Protein AF-A0A6N4T1P3-F1 (afdb_monomer_lite)

Radius of gyration: 19.17 Å; chains: 1; bounding box: 49×30×56 Å

Sequence (117 aa):
MEFVNNMQAALSKDAAIATPGYSRWLIAAAAVLIHFPLGQAYGFSVFNGPLVKVLGSSLTSVGWIFSVAIIFLGLSAAIFGKWIERVGPRKAMLASALCFLRAFWFQHWAWYCALCQ

pLDDT: mean 80.47, std 6.34, range [51.59, 92.44]

Foldseek 3Di:
DVVVVVVCVCLAQVVVDDDVPDDPVVVVVVVVVLCVVVVVLVVLVVCLVVCCVVVVDDSVVSVVVSVVVVVVVVVCCVVCVVVCVVRDVSVVSVVVVVVVVVVVVVVVVVVVVVVVD

Secondary structure (DSSP, 8-state):
-HHHHHHHHHTSSGGGSPPTT--HHHHHHHHHHHHTTHHHHHHHHHTHHHHHHHH---HHHHHHHHHHHHHHHHHHHHHHHHHHHHH-HHHHHHHHHHHHHHHHHHHHHHHHHHHT-

Structure (mmCIF, N/CA/C/O backbone):
data_AF-A0A6N4T1P3-F1
#
_entry.id   AF-A0A6N4T1P3-F1
#
loop_
_atom_site.group_PDB
_atom_site.id
_atom_site.type_symbol
_atom_site.label_atom_id
_atom_site.label_alt_id
_atom_site.label_comp_id
_atom_site.label_asym_id
_atom_site.label_entity_id
_atom_site.label_seq_id
_atom_site.pdbx_PDB_ins_code
_atom_site.Cartn_x
_atom_site.Cartn_y
_atom_site.Cartn_z
_atom_site.occupancy
_atom_site.B_iso_or_equiv
_atom_site.auth_seq_id
_atom_site.auth_comp_id
_atom_site.auth_asym_id
_atom_site.auth_atom_id
_atom_site.pdbx_PDB_model_num
ATOM 1 N N . MET A 1 1 ? -27.775 -13.225 3.855 1.00 60.44 1 MET A N 1
ATOM 2 C CA . MET A 1 1 ? -27.597 -11.839 4.354 1.00 60.44 1 MET A CA 1
ATOM 3 C C . MET A 1 1 ? -26.872 -11.793 5.698 1.00 60.44 1 MET A C 1
ATOM 5 O O . MET A 1 1 ? -26.071 -10.890 5.889 1.00 60.44 1 MET A O 1
ATOM 9 N N . GLU A 1 2 ? -27.035 -12.792 6.573 1.00 74.44 2 GLU A N 1
ATOM 10 C CA . GLU A 1 2 ? -26.301 -12.868 7.851 1.00 74.44 2 GLU A CA 1
ATOM 11 C C . GLU A 1 2 ? -24.773 -12.850 7.716 1.00 74.44 2 GLU A C 1
ATOM 13 O O . GLU A 1 2 ? -24.114 -12.144 8.466 1.00 74.44 2 GLU A O 1
ATOM 18 N N . PHE A 1 3 ? -24.196 -13.542 6.724 1.00 77.00 3 PHE A N 1
ATOM 19 C CA . PHE A 1 3 ? -22.745 -13.511 6.489 1.00 77.00 3 PHE A CA 1
ATOM 20 C C . PHE A 1 3 ? -22.214 -12.089 6.244 1.00 77.00 3 PHE A C 1
ATOM 22 O O . PHE A 1 3 ? -21.226 -11.679 6.846 1.00 77.00 3 PHE A O 1
ATOM 29 N N . VAL A 1 4 ? -22.901 -11.309 5.402 1.00 76.25 4 VAL A N 1
ATOM 30 C CA . VAL A 1 4 ? -22.521 -9.918 5.104 1.00 76.25 4 VAL A CA 1
ATOM 31 C C . VAL A 1 4 ? -22.667 -9.045 6.347 1.00 76.25 4 VAL A C 1
ATOM 33 O O . VAL A 1 4 ? -21.768 -8.259 6.634 1.00 76.25 4 VAL A O 1
A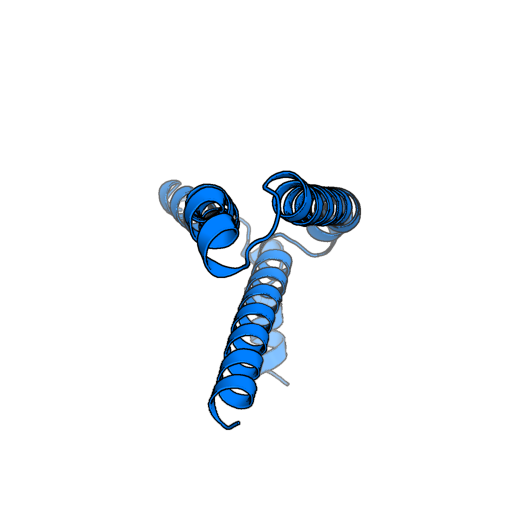TOM 36 N N . ASN A 1 5 ? -23.736 -9.230 7.122 1.00 77.25 5 ASN A N 1
ATOM 37 C CA . ASN A 1 5 ? -23.951 -8.496 8.369 1.00 77.25 5 ASN A CA 1
ATOM 38 C C . ASN A 1 5 ? -22.871 -8.826 9.416 1.00 77.25 5 ASN A C 1
ATOM 40 O O . ASN A 1 5 ? -22.325 -7.915 10.034 1.00 77.25 5 ASN A O 1
ATOM 44 N N . ASN A 1 6 ? -22.479 -10.098 9.549 1.00 78.81 6 ASN A N 1
ATOM 45 C CA . ASN A 1 6 ? -21.393 -10.526 10.436 1.00 78.81 6 ASN A CA 1
ATOM 46 C C . ASN A 1 6 ? -20.036 -9.974 9.987 1.00 78.81 6 ASN A C 1
ATOM 48 O O . ASN A 1 6 ? -19.253 -9.510 10.816 1.00 78.81 6 ASN A O 1
ATOM 52 N N . MET A 1 7 ? -19.762 -9.952 8.679 1.00 74.19 7 MET A N 1
ATOM 53 C CA . MET A 1 7 ? -18.553 -9.312 8.158 1.00 74.19 7 MET A CA 1
ATOM 54 C C . MET A 1 7 ? -18.556 -7.802 8.412 1.00 74.19 7 MET A C 1
ATOM 56 O O . MET A 1 7 ? -17.541 -7.244 8.822 1.00 74.19 7 MET A O 1
ATOM 60 N N . GLN A 1 8 ? -19.685 -7.127 8.195 1.00 77.44 8 GLN A N 1
ATOM 61 C CA . GLN A 1 8 ? -19.824 -5.694 8.451 1.00 77.44 8 GLN A CA 1
ATOM 62 C C . GLN A 1 8 ? -19.663 -5.358 9.935 1.00 77.44 8 GLN A C 1
ATOM 64 O O . GLN A 1 8 ? -19.054 -4.333 10.247 1.00 77.44 8 GLN A O 1
ATOM 69 N N . ALA A 1 9 ? -20.151 -6.227 10.823 1.00 73.19 9 ALA A N 1
ATOM 70 C CA . ALA A 1 9 ? -19.958 -6.126 12.262 1.00 73.19 9 ALA A CA 1
ATOM 71 C C . ALA A 1 9 ? -18.484 -6.328 12.654 1.00 73.19 9 ALA A C 1
ATOM 73 O O . ALA A 1 9 ? -17.951 -5.535 13.423 1.00 73.19 9 ALA A O 1
ATOM 74 N N . ALA A 1 10 ? -17.787 -7.310 12.072 1.00 73.75 10 ALA A N 1
ATOM 75 C CA . ALA A 1 10 ? -16.365 -7.558 12.334 1.00 73.75 10 ALA A CA 1
ATOM 76 C C . ALA A 1 10 ? -15.437 -6.434 11.820 1.00 73.75 10 ALA A C 1
ATOM 78 O O . ALA A 1 10 ? -14.394 -6.144 12.420 1.00 73.75 10 ALA A O 1
ATOM 79 N N . LEU A 1 11 ? -15.821 -5.787 10.713 1.00 74.81 11 LEU A N 1
ATOM 80 C CA . LEU A 1 11 ? -15.112 -4.653 10.110 1.00 74.81 11 LEU A CA 1
ATOM 81 C C . LEU A 1 11 ? -15.592 -3.283 10.618 1.00 74.81 11 LEU A C 1
ATOM 83 O O . LEU A 1 11 ? -15.127 -2.254 10.118 1.00 74.81 11 LEU A O 1
ATOM 87 N N . SER A 1 12 ? -16.537 -3.232 11.558 1.00 72.81 12 SER A N 1
ATOM 88 C CA . SER A 1 12 ? -17.044 -1.974 12.104 1.00 72.81 12 SER A CA 1
ATOM 89 C C . SER A 1 12 ? -15.959 -1.235 12.896 1.00 72.81 12 SER A C 1
ATOM 91 O O . SER A 1 12 ? -14.961 -1.813 13.337 1.00 72.81 12 SER A O 1
ATOM 93 N N . LYS A 1 13 ? -16.142 0.077 13.063 1.00 69.88 13 LYS A N 1
ATOM 94 C CA . LYS A 1 13 ? -15.252 0.896 13.895 1.00 69.88 13 LYS A CA 1
ATOM 95 C C . LYS A 1 13 ? -15.267 0.443 15.352 1.00 69.88 13 LYS A C 1
ATOM 97 O O . LYS A 1 13 ? -14.218 0.436 15.984 1.00 69.88 13 LYS A O 1
ATOM 102 N N . ASP A 1 14 ? -16.424 0.012 15.838 1.00 71.31 14 ASP A N 1
ATOM 103 C CA . ASP A 1 14 ? -16.615 -0.406 17.226 1.00 71.31 14 ASP A CA 1
ATOM 104 C C . ASP A 1 14 ? -15.828 -1.685 17.532 1.00 71.31 14 ASP A C 1
ATOM 106 O O . ASP A 1 14 ? -15.207 -1.805 18.584 1.00 71.31 14 ASP A O 1
ATOM 110 N N . ALA A 1 15 ? -15.731 -2.595 16.556 1.00 72.62 15 ALA A N 1
ATOM 111 C CA . ALA A 1 15 ? -14.903 -3.791 16.664 1.00 72.62 15 ALA A CA 1
ATOM 112 C C . ALA A 1 15 ? -13.392 -3.487 16.674 1.00 72.62 15 ALA A C 1
ATOM 114 O O . ALA A 1 15 ? -12.604 -4.351 17.065 1.00 72.62 15 ALA A O 1
ATOM 115 N N . ALA A 1 16 ? -12.969 -2.296 16.228 1.00 70.00 16 ALA A N 1
ATOM 116 C CA . ALA A 1 16 ? -11.570 -1.867 16.220 1.00 70.00 16 ALA A CA 1
ATOM 117 C C . ALA A 1 16 ? -11.082 -1.329 17.578 1.00 70.00 16 ALA A C 1
ATOM 119 O O . ALA A 1 16 ? -9.877 -1.133 17.742 1.00 70.00 16 ALA A O 1
ATOM 120 N N . ILE A 1 17 ? -11.981 -1.118 18.543 1.00 75.38 17 ILE A N 1
ATOM 121 C CA . ILE A 1 17 ? -11.636 -0.677 19.896 1.00 75.38 17 ILE A CA 1
ATOM 122 C C . ILE A 1 17 ? -11.007 -1.856 20.655 1.00 75.38 17 ILE A C 1
ATOM 124 O O . ILE A 1 17 ? -11.571 -2.947 20.714 1.00 75.38 17 ILE A O 1
ATOM 128 N N . ALA A 1 18 ? -9.813 -1.652 21.212 1.00 73.50 18 ALA A N 1
ATOM 129 C CA . ALA A 1 18 ? -9.093 -2.694 21.938 1.00 73.50 18 ALA A CA 1
ATOM 130 C C . ALA A 1 18 ? -9.771 -3.003 23.286 1.00 73.50 18 ALA A C 1
ATOM 132 O O . ALA A 1 18 ? -10.051 -2.092 24.066 1.00 73.50 18 ALA A O 1
ATOM 133 N N . THR A 1 19 ? -10.000 -4.285 23.579 1.00 73.50 19 THR A N 1
ATOM 134 C CA . THR A 1 19 ? -10.508 -4.735 24.882 1.00 73.50 19 THR A CA 1
ATOM 135 C C . THR A 1 19 ? -9.429 -4.625 25.973 1.00 73.50 19 THR A C 1
ATOM 137 O O . THR A 1 19 ? -8.231 -4.703 25.669 1.00 73.50 19 THR A O 1
ATOM 140 N N . PRO A 1 20 ? -9.809 -4.455 27.256 1.00 70.31 20 PRO A N 1
ATOM 141 C CA . PRO A 1 20 ? -8.853 -4.455 28.364 1.00 70.31 20 PRO A CA 1
ATOM 142 C C . PRO A 1 20 ? -8.082 -5.785 28.389 1.00 70.31 20 PRO A C 1
ATOM 144 O O . PRO A 1 20 ? -8.685 -6.843 28.535 1.00 70.31 20 PRO A O 1
ATOM 147 N N . GLY A 1 21 ? -6.759 -5.738 28.189 1.00 78.12 21 GLY A N 1
ATOM 148 C CA . GLY A 1 21 ? -5.896 -6.926 28.058 1.00 78.12 21 GLY A CA 1
ATOM 149 C C . GLY A 1 21 ? -5.335 -7.184 26.651 1.00 78.12 21 GLY A C 1
ATOM 150 O O . GLY A 1 21 ? -4.535 -8.100 26.475 1.00 78.12 21 GLY A O 1
ATOM 151 N N . TYR A 1 22 ? -5.694 -6.375 25.649 1.00 78.81 22 TYR A N 1
ATOM 152 C CA . TYR A 1 22 ? -5.136 -6.492 24.299 1.00 78.81 22 TYR A CA 1
ATOM 153 C C . TYR A 1 22 ? -3.624 -6.194 24.262 1.00 78.81 22 TYR A C 1
ATOM 155 O O . TYR A 1 22 ? -3.163 -5.157 24.750 1.00 78.81 22 TYR A O 1
ATOM 163 N N . SER A 1 23 ? -2.836 -7.086 23.651 1.00 81.12 23 SER A N 1
ATOM 164 C CA . SER A 1 23 ? -1.386 -6.911 23.558 1.00 81.12 23 SER A CA 1
ATOM 165 C C . SER A 1 23 ? -1.031 -5.831 22.529 1.00 81.12 23 SER A C 1
ATOM 167 O O . SER A 1 23 ? -1.384 -5.890 21.351 1.00 81.12 23 SER A O 1
ATOM 169 N N . ARG A 1 24 ? -0.283 -4.813 22.967 1.00 82.75 24 ARG A N 1
ATOM 170 C CA . ARG A 1 24 ? 0.131 -3.676 22.118 1.00 82.75 24 ARG A CA 1
ATOM 171 C C . ARG A 1 24 ? 0.991 -4.111 20.919 1.00 82.75 24 ARG A C 1
ATOM 173 O O . ARG A 1 24 ? 1.003 -3.441 19.890 1.00 82.75 24 ARG A O 1
ATOM 180 N N . TRP A 1 25 ? 1.648 -5.266 21.033 1.00 86.12 25 TRP A N 1
ATOM 181 C CA . TRP A 1 25 ? 2.462 -5.880 19.984 1.00 86.12 25 TRP A CA 1
ATOM 182 C C . TRP A 1 25 ? 1.665 -6.292 18.742 1.00 86.12 25 TRP A C 1
ATOM 184 O O . TRP A 1 25 ? 2.219 -6.280 17.648 1.00 86.12 25 TRP A O 1
ATOM 194 N N . LEU A 1 26 ? 0.368 -6.594 18.867 1.00 81.25 26 LEU A N 1
ATOM 195 C CA . LEU A 1 26 ? -0.461 -6.939 17.708 1.00 81.25 26 LEU A CA 1
ATOM 196 C C . LEU A 1 26 ? -0.713 -5.734 16.793 1.00 81.25 26 LEU A C 1
ATOM 198 O O . LEU A 1 26 ? -0.718 -5.886 15.574 1.00 81.25 26 LEU A O 1
ATOM 202 N N . ILE A 1 27 ? -0.851 -4.529 17.357 1.00 82.31 27 ILE A N 1
ATOM 203 C CA . ILE A 1 27 ? -0.934 -3.292 16.561 1.00 82.31 27 ILE A CA 1
ATOM 204 C C . ILE A 1 27 ? 0.395 -3.039 15.845 1.00 82.31 27 ILE A C 1
ATOM 206 O O . ILE A 1 27 ? 0.394 -2.680 14.669 1.00 82.31 27 ILE A O 1
ATOM 210 N N . ALA A 1 28 ? 1.522 -3.273 16.524 1.00 85.19 28 ALA A N 1
ATOM 211 C CA . ALA A 1 28 ? 2.844 -3.144 15.917 1.00 85.19 28 ALA A CA 1
ATOM 212 C C . ALA A 1 28 ? 3.037 -4.140 14.759 1.00 85.19 28 ALA A C 1
ATOM 214 O O . ALA A 1 28 ? 3.457 -3.746 13.673 1.00 85.19 28 ALA A O 1
ATOM 215 N N . ALA A 1 29 ? 2.654 -5.406 14.947 1.00 86.12 29 ALA A N 1
ATOM 216 C CA . ALA A 1 29 ? 2.694 -6.414 13.891 1.00 86.12 29 ALA A CA 1
ATOM 217 C C . ALA A 1 29 ? 1.800 -6.031 12.698 1.00 86.12 29 ALA A C 1
ATOM 219 O O . ALA A 1 29 ? 2.236 -6.100 11.550 1.00 86.12 29 ALA A O 1
ATOM 220 N N . ALA A 1 30 ? 0.579 -5.552 12.956 1.00 84.38 30 ALA A N 1
ATOM 221 C CA . ALA A 1 30 ? -0.316 -5.070 11.908 1.00 84.38 30 ALA A CA 1
ATOM 222 C C . ALA A 1 30 ? 0.285 -3.884 11.135 1.00 84.38 30 ALA A C 1
ATOM 224 O O . ALA A 1 30 ? 0.209 -3.855 9.909 1.00 84.38 30 ALA A O 1
ATOM 225 N N . ALA A 1 31 ? 0.933 -2.938 11.821 1.00 84.44 31 ALA A N 1
ATOM 226 C CA . ALA A 1 31 ? 1.600 -1.811 11.176 1.00 84.44 31 ALA A CA 1
ATOM 227 C C . ALA A 1 31 ? 2.729 -2.270 10.239 1.00 84.44 31 ALA A C 1
ATOM 229 O O . ALA A 1 31 ? 2.805 -1.790 9.109 1.00 84.44 31 ALA A O 1
ATOM 230 N N . VAL A 1 32 ? 3.556 -3.231 10.663 1.00 86.81 32 VAL A N 1
ATOM 231 C CA . VAL A 1 32 ? 4.626 -3.803 9.826 1.00 86.81 32 VAL A CA 1
ATOM 232 C C . VAL A 1 32 ? 4.052 -4.466 8.573 1.00 86.81 32 VAL A C 1
ATOM 234 O O . VAL A 1 32 ? 4.536 -4.218 7.470 1.00 86.81 32 VAL A O 1
ATOM 237 N N . LEU A 1 33 ? 2.976 -5.245 8.715 1.00 85.94 33 LEU A N 1
ATOM 238 C CA . LEU A 1 33 ? 2.318 -5.906 7.584 1.00 85.94 33 LEU A CA 1
ATOM 239 C C . LEU A 1 33 ? 1.751 -4.905 6.566 1.00 85.94 33 LEU A C 1
ATOM 241 O O . LEU A 1 33 ? 1.864 -5.127 5.364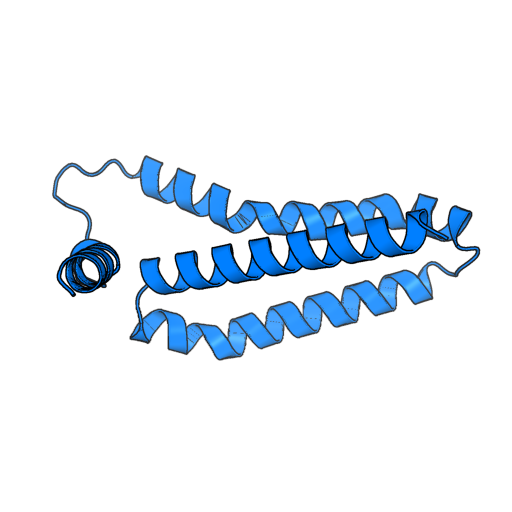 1.00 85.94 33 LEU A O 1
ATOM 245 N N . ILE A 1 34 ? 1.188 -3.782 7.024 1.00 83.75 34 ILE A N 1
ATOM 246 C CA . ILE A 1 34 ? 0.662 -2.730 6.135 1.00 83.75 34 ILE A CA 1
ATOM 247 C C . ILE A 1 34 ? 1.785 -2.005 5.383 1.00 83.75 34 ILE A C 1
ATOM 249 O O . ILE A 1 34 ? 1.558 -1.539 4.270 1.00 83.75 34 ILE A O 1
ATOM 253 N N . HIS A 1 35 ? 2.986 -1.904 5.962 1.00 86.62 35 HIS A N 1
ATOM 254 C CA . HIS A 1 35 ? 4.133 -1.244 5.328 1.00 86.62 35 HIS A CA 1
ATOM 255 C C . HIS A 1 35 ? 4.901 -2.153 4.361 1.00 86.62 35 HIS A C 1
ATOM 257 O O . HIS A 1 35 ? 5.714 -1.655 3.584 1.00 86.62 35 HIS A O 1
ATOM 263 N N . PHE A 1 36 ? 4.621 -3.458 4.341 1.00 83.62 36 PHE A N 1
ATOM 264 C CA . PHE A 1 36 ? 5.255 -4.421 3.437 1.00 83.62 36 PHE A CA 1
ATOM 265 C C . PHE A 1 36 ? 5.263 -4.005 1.943 1.00 83.62 36 PHE A C 1
ATOM 267 O O . PHE A 1 36 ? 6.307 -4.149 1.303 1.00 83.62 36 PHE A O 1
ATOM 274 N N . PRO A 1 37 ? 4.194 -3.402 1.375 1.00 83.81 37 PRO A N 1
ATOM 275 C CA . PRO A 1 37 ? 4.184 -2.902 -0.004 1.00 83.81 37 PRO A CA 1
ATOM 276 C C . PRO A 1 37 ? 5.266 -1.864 -0.331 1.00 83.81 37 PRO A C 1
ATOM 278 O O . PRO A 1 37 ? 5.681 -1.758 -1.484 1.00 83.81 37 PRO A O 1
ATOM 281 N N . LEU A 1 38 ? 5.775 -1.117 0.656 1.00 81.06 38 LEU A N 1
ATOM 282 C CA . LEU A 1 38 ? 6.864 -0.156 0.433 1.00 81.06 38 LEU A CA 1
ATOM 283 C C . LEU A 1 38 ? 8.161 -0.849 -0.006 1.00 81.06 38 LEU A C 1
ATOM 285 O O . LEU A 1 38 ? 8.956 -0.258 -0.739 1.00 81.06 38 LEU A O 1
ATOM 289 N N . GLY A 1 39 ? 8.344 -2.119 0.367 1.00 82.94 39 GLY A N 1
ATOM 290 C CA . GLY A 1 39 ? 9.461 -2.937 -0.097 1.00 82.94 39 GLY A CA 1
ATOM 291 C C . GLY A 1 39 ? 9.478 -3.114 -1.617 1.00 82.94 39 GLY A C 1
ATOM 292 O O . GLY A 1 39 ? 10.553 -3.1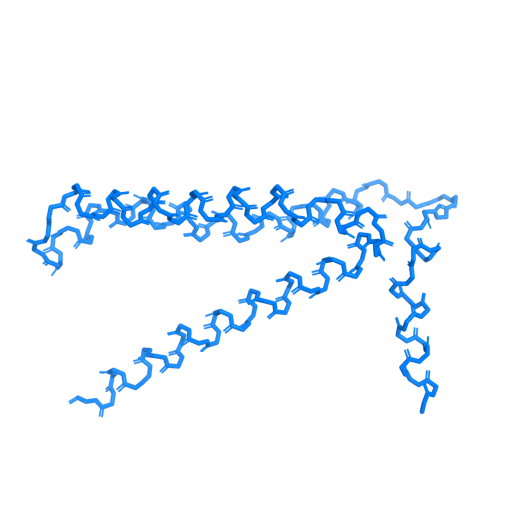49 -2.209 1.00 82.94 39 GLY A O 1
ATOM 293 N N . GLN A 1 40 ? 8.312 -3.136 -2.276 1.00 80.44 40 GLN A N 1
ATOM 294 C CA . GLN A 1 40 ? 8.227 -3.231 -3.737 1.00 80.44 40 GLN A CA 1
ATOM 295 C C . GLN A 1 40 ? 8.777 -1.968 -4.417 1.00 80.44 40 GLN A C 1
ATOM 297 O O . GLN A 1 40 ? 9.549 -2.063 -5.372 1.00 80.44 40 GLN A O 1
ATOM 302 N N . ALA A 1 41 ? 8.425 -0.786 -3.903 1.00 81.69 41 ALA A N 1
ATOM 303 C CA . ALA A 1 41 ? 8.936 0.485 -4.413 1.00 81.69 41 ALA A CA 1
ATOM 304 C C . ALA A 1 41 ? 10.446 0.637 -4.158 1.00 81.69 41 ALA A C 1
ATOM 306 O O . ALA A 1 41 ? 11.179 1.104 -5.030 1.00 81.69 41 ALA A O 1
ATOM 307 N N . TYR A 1 42 ? 10.929 0.197 -2.991 1.00 81.88 42 TYR A N 1
ATOM 308 C CA . TYR A 1 42 ? 12.360 0.194 -2.680 1.00 81.88 42 TYR A CA 1
ATOM 309 C C . TYR A 1 42 ? 13.145 -0.774 -3.577 1.00 81.88 42 TYR A C 1
ATOM 311 O O . TYR A 1 42 ? 14.197 -0.410 -4.101 1.00 81.88 42 TYR A O 1
ATOM 319 N N . GLY A 1 43 ? 12.600 -1.969 -3.828 1.00 83.31 43 GLY A N 1
ATOM 320 C CA . GLY A 1 43 ? 13.182 -2.944 -4.749 1.00 83.31 43 GLY A CA 1
ATOM 321 C C . GLY A 1 43 ? 13.358 -2.375 -6.157 1.00 83.31 43 GLY A C 1
ATOM 322 O O . GLY A 1 43 ? 14.435 -2.506 -6.732 1.00 83.31 43 GLY A O 1
ATOM 323 N N . PHE A 1 44 ? 12.356 -1.655 -6.676 1.00 78.31 44 PHE A N 1
ATOM 324 C CA . PHE A 1 44 ? 12.459 -0.976 -7.973 1.00 78.31 44 PHE A CA 1
ATOM 325 C C . PHE A 1 44 ? 13.660 -0.018 -8.036 1.00 78.31 44 PHE A C 1
ATOM 327 O O . PHE A 1 44 ? 14.417 -0.050 -9.002 1.00 78.31 44 PHE A O 1
ATOM 334 N N . SER A 1 45 ? 13.896 0.758 -6.973 1.00 80.50 45 SER A N 1
ATOM 335 C CA . SER A 1 45 ? 15.017 1.705 -6.905 1.00 80.50 45 SER A CA 1
ATOM 336 C C . SER A 1 45 ? 16.395 1.022 -6.965 1.00 80.50 45 SER A C 1
ATOM 338 O O . SER A 1 45 ? 17.315 1.520 -7.616 1.00 80.50 45 SER A O 1
ATOM 340 N N . VAL A 1 46 ? 16.543 -0.156 -6.348 1.00 84.00 46 VAL A N 1
ATOM 341 C CA . VAL A 1 46 ? 17.793 -0.942 -6.395 1.00 84.00 46 VAL A CA 1
ATOM 342 C C . VAL A 1 46 ? 18.047 -1.502 -7.799 1.00 84.00 46 VAL A C 1
ATOM 344 O O . VAL A 1 46 ? 19.189 -1.544 -8.261 1.00 84.00 46 VAL A O 1
ATOM 347 N N . PHE A 1 47 ? 16.989 -1.885 -8.517 1.00 81.00 47 PHE A N 1
ATOM 348 C CA . PHE A 1 47 ? 17.106 -2.439 -9.865 1.00 81.00 47 PHE A CA 1
ATOM 349 C C . PHE A 1 47 ? 17.343 -1.393 -10.961 1.00 81.00 47 PHE A C 1
ATOM 351 O O . PHE A 1 47 ? 17.550 -1.780 -12.108 1.00 81.00 47 PHE A O 1
ATOM 358 N N . ASN A 1 48 ? 17.398 -0.096 -10.648 1.00 77.31 48 ASN A N 1
ATOM 359 C CA . ASN A 1 48 ? 17.629 0.964 -11.637 1.00 77.31 48 ASN A CA 1
ATOM 360 C C . ASN A 1 48 ? 18.896 0.733 -12.482 1.00 77.31 48 ASN A C 1
ATOM 362 O O . ASN A 1 48 ? 18.872 0.888 -13.701 1.00 77.31 48 ASN A O 1
ATOM 366 N N . GLY A 1 49 ? 19.995 0.314 -11.845 1.00 79.19 49 GLY A N 1
ATOM 367 C CA . GLY A 1 49 ? 21.257 -0.004 -12.522 1.00 79.19 49 GLY A CA 1
ATOM 368 C C . GLY A 1 49 ? 21.140 -1.148 -13.543 1.00 79.19 49 GLY A C 1
ATOM 369 O O . GLY A 1 49 ? 21.494 -0.950 -14.708 1.00 79.19 49 GLY A O 1
ATOM 370 N N . PRO A 1 50 ? 20.657 -2.345 -13.156 1.00 79.62 50 PRO A N 1
ATOM 371 C CA . PRO A 1 50 ? 20.433 -3.433 -14.107 1.00 79.62 50 PRO A CA 1
ATOM 372 C C . PRO A 1 50 ? 19.327 -3.136 -15.137 1.00 79.62 50 PRO A C 1
ATOM 374 O O . PRO A 1 50 ? 19.485 -3.515 -16.294 1.00 79.62 50 PRO A O 1
ATOM 377 N N . LEU A 1 51 ? 18.265 -2.404 -14.782 1.00 74.50 51 LEU A N 1
ATOM 378 C CA . LEU A 1 51 ? 17.197 -1.998 -15.711 1.00 74.50 51 LEU A CA 1
ATOM 379 C C . LEU A 1 51 ? 17.723 -1.131 -16.856 1.00 74.50 51 LEU A C 1
ATOM 381 O O . LEU A 1 51 ? 17.399 -1.381 -18.012 1.00 74.50 51 LEU A O 1
ATOM 385 N N . VAL A 1 52 ? 18.580 -0.155 -16.551 1.00 78.38 52 VAL A N 1
ATOM 386 C CA . VAL A 1 52 ? 19.251 0.691 -17.553 1.00 78.38 52 VAL A CA 1
ATOM 387 C C . VAL A 1 52 ? 20.080 -0.147 -18.530 1.00 78.38 52 VAL A C 1
ATOM 389 O O . VAL A 1 52 ? 20.047 0.103 -19.733 1.00 78.38 52 VAL A O 1
ATOM 392 N N . LYS A 1 53 ? 20.774 -1.180 -18.034 1.00 77.50 53 LYS A N 1
ATOM 393 C CA . LYS A 1 53 ? 21.593 -2.071 -18.871 1.00 77.50 53 LYS A CA 1
ATOM 394 C C . LYS A 1 53 ? 20.757 -2.960 -19.794 1.00 77.50 53 LYS A C 1
ATOM 396 O O . LYS A 1 53 ? 21.158 -3.165 -20.932 1.00 77.50 53 LYS A O 1
ATOM 401 N N . VAL A 1 54 ? 19.627 -3.485 -19.317 1.00 81.12 54 VAL A N 1
ATOM 402 C CA . VAL A 1 54 ? 18.769 -4.402 -20.092 1.00 81.12 54 VAL A CA 1
ATOM 403 C C . VAL A 1 54 ? 17.874 -3.647 -21.078 1.00 81.12 54 VAL A C 1
ATOM 405 O O . VAL A 1 54 ? 17.664 -4.112 -22.192 1.00 81.12 54 VAL A O 1
ATOM 408 N N . LEU A 1 55 ? 17.366 -2.473 -20.694 1.00 76.19 55 LEU A N 1
ATOM 409 C CA . LEU A 1 55 ? 16.476 -1.663 -21.532 1.00 76.19 55 LEU A CA 1
ATOM 410 C C . LEU A 1 55 ? 17.224 -0.723 -22.489 1.00 76.19 55 LEU A C 1
ATOM 412 O O . LEU A 1 55 ? 16.587 -0.093 -23.328 1.00 76.19 55 LEU A O 1
ATOM 416 N N . GLY A 1 56 ? 18.543 -0.552 -22.333 1.00 74.25 56 GLY A N 1
ATOM 417 C CA . GLY A 1 56 ? 19.322 0.440 -23.089 1.00 74.25 56 GLY A CA 1
ATOM 418 C C . GLY A 1 56 ? 18.881 1.894 -22.848 1.00 74.25 56 GLY A C 1
ATOM 419 O O . GLY A 1 56 ? 19.214 2.783 -23.627 1.00 74.25 56 GLY A O 1
ATOM 420 N N . SER A 1 57 ? 18.100 2.143 -21.792 1.00 73.38 57 SER A N 1
ATOM 421 C CA . SER A 1 57 ? 17.490 3.440 -21.482 1.00 73.38 57 SER A CA 1
ATOM 422 C C . SER A 1 57 ? 18.359 4.258 -20.523 1.00 73.38 57 SER A C 1
ATOM 424 O O . SER A 1 57 ? 19.186 3.713 -19.804 1.00 73.38 57 SER A O 1
ATOM 426 N N . SER A 1 58 ? 18.146 5.575 -20.444 1.00 78.38 58 SER A N 1
ATOM 427 C CA . SER A 1 58 ? 18.834 6.429 -19.465 1.00 78.38 58 SER A CA 1
ATOM 428 C C . SER A 1 58 ? 18.276 6.264 -18.043 1.00 78.38 58 SER A C 1
ATOM 430 O O . SER A 1 58 ? 17.085 5.992 -17.853 1.00 78.38 58 SER A O 1
ATOM 432 N N . LEU A 1 59 ? 19.126 6.505 -17.037 1.00 77.56 59 LEU A N 1
ATOM 433 C CA . LEU A 1 59 ? 18.732 6.548 -15.621 1.00 77.56 59 LEU A CA 1
ATOM 434 C C . LEU A 1 59 ? 17.660 7.623 -15.362 1.00 77.56 59 LEU A C 1
ATOM 436 O O . LEU A 1 59 ? 16.797 7.457 -14.502 1.00 77.56 59 LEU A O 1
ATOM 440 N N . THR A 1 60 ? 17.675 8.697 -16.155 1.00 80.81 60 THR A N 1
ATOM 441 C CA . THR A 1 60 ? 16.696 9.785 -16.108 1.00 80.81 60 THR A CA 1
ATOM 442 C C . THR A 1 60 ? 15.289 9.292 -16.440 1.00 80.81 60 THR A C 1
ATOM 444 O O . THR A 1 60 ? 14.353 9.631 -15.722 1.00 80.81 60 THR A O 1
ATOM 447 N N . SER A 1 61 ? 15.124 8.445 -17.463 1.00 80.94 61 SER A N 1
ATOM 448 C CA . SER A 1 61 ? 13.810 7.895 -17.836 1.00 80.94 61 SER A CA 1
ATOM 449 C C . SER A 1 61 ? 13.207 7.035 -16.721 1.00 80.94 61 SER A C 1
ATOM 451 O O . SER A 1 61 ? 12.019 7.139 -16.428 1.00 80.94 61 SER A O 1
ATOM 453 N N . VAL A 1 62 ? 14.033 6.219 -16.057 1.00 81.56 62 VAL A N 1
ATOM 454 C CA . VAL A 1 62 ? 13.599 5.376 -14.930 1.00 81.56 62 VAL A CA 1
ATOM 455 C C . VAL A 1 62 ? 13.249 6.233 -13.708 1.00 81.56 62 VAL A C 1
ATOM 457 O O . VAL A 1 62 ? 12.232 6.000 -13.053 1.00 81.56 62 VAL A O 1
ATOM 460 N N . GLY A 1 63 ? 14.042 7.277 -13.446 1.00 83.62 63 GLY A N 1
ATOM 461 C CA . GLY A 1 63 ? 13.777 8.253 -12.390 1.00 83.62 63 GLY A CA 1
ATOM 462 C C . GLY A 1 63 ? 12.438 8.970 -12.566 1.00 83.62 63 GLY A C 1
ATOM 463 O O . GLY A 1 63 ? 11.677 9.069 -11.608 1.00 83.62 63 GLY A O 1
ATOM 464 N N . TRP A 1 64 ? 12.096 9.388 -13.790 1.00 86.00 64 TRP A N 1
ATOM 465 C CA . TRP A 1 64 ? 10.806 10.026 -14.081 1.00 86.00 64 TRP A CA 1
ATOM 466 C C . TRP A 1 64 ? 9.611 9.129 -13.751 1.00 86.00 64 TRP A C 1
ATOM 468 O O . TRP A 1 64 ? 8.662 9.588 -13.113 1.00 86.00 64 TRP A O 1
ATOM 478 N N . ILE A 1 65 ? 9.666 7.848 -14.126 1.00 86.38 65 ILE A N 1
ATOM 479 C CA . ILE A 1 65 ? 8.603 6.877 -13.819 1.00 86.38 65 ILE A CA 1
ATOM 480 C C . ILE A 1 65 ? 8.429 6.743 -12.299 1.00 86.38 65 ILE A C 1
ATOM 482 O O . ILE A 1 65 ? 7.306 6.777 -11.792 1.00 86.38 65 ILE A O 1
ATOM 486 N N . PHE A 1 66 ? 9.537 6.652 -11.560 1.00 83.81 66 PHE A N 1
ATOM 487 C CA . PHE A 1 66 ? 9.513 6.545 -10.103 1.00 83.81 66 PHE A CA 1
ATOM 488 C C . PHE A 1 66 ? 8.967 7.809 -9.420 1.00 83.81 66 PHE A C 1
ATOM 490 O O . PHE A 1 66 ? 8.143 7.716 -8.509 1.00 83.81 66 PHE A O 1
ATOM 497 N N . SER A 1 67 ? 9.365 8.999 -9.877 1.00 88.44 67 SER A N 1
ATOM 498 C CA . SER A 1 67 ? 8.869 10.272 -9.343 1.00 88.44 67 SER A CA 1
ATOM 499 C C . SER A 1 67 ? 7.366 10.434 -9.549 1.00 88.44 67 SER A C 1
ATOM 501 O O . SER A 1 67 ? 6.656 10.796 -8.611 1.00 88.44 67 SER A O 1
ATOM 503 N N . VAL A 1 68 ? 6.868 10.113 -10.746 1.00 90.06 68 VAL A N 1
ATOM 504 C CA . VAL A 1 68 ? 5.432 10.138 -11.040 1.00 90.06 68 VAL A CA 1
ATOM 505 C C . VAL A 1 68 ? 4.688 9.167 -10.118 1.00 90.06 68 VAL A C 1
ATOM 507 O O . VAL A 1 68 ? 3.69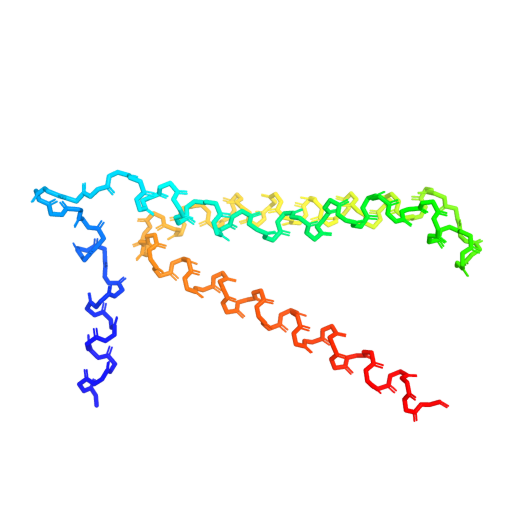3 9.554 -9.505 1.00 90.06 68 VAL A O 1
ATOM 510 N N . ALA A 1 69 ? 5.202 7.948 -9.926 1.00 87.44 69 ALA A N 1
ATOM 511 C CA . ALA A 1 69 ? 4.597 6.964 -9.029 1.00 87.44 69 ALA A CA 1
ATOM 512 C C . ALA A 1 69 ? 4.501 7.454 -7.569 1.00 87.44 69 ALA A C 1
ATOM 514 O O . ALA A 1 69 ? 3.444 7.318 -6.949 1.00 87.44 69 ALA A O 1
ATOM 515 N N . ILE A 1 70 ? 5.559 8.070 -7.022 1.00 87.56 70 ILE A N 1
ATOM 516 C CA . ILE A 1 70 ? 5.544 8.619 -5.653 1.00 87.56 70 ILE A CA 1
ATOM 517 C C . ILE A 1 70 ? 4.574 9.799 -5.526 1.00 87.56 70 ILE A C 1
ATOM 519 O O . ILE A 1 70 ? 3.883 9.908 -4.513 1.00 87.56 70 ILE A O 1
ATOM 523 N N . ILE A 1 71 ? 4.476 10.663 -6.540 1.00 92.44 71 ILE A N 1
ATOM 524 C CA . ILE A 1 71 ? 3.516 11.775 -6.538 1.00 92.44 71 ILE A CA 1
ATOM 525 C C . ILE A 1 71 ? 2.084 11.237 -6.465 1.00 92.44 71 ILE A C 1
ATOM 527 O O . ILE A 1 71 ? 1.309 11.673 -5.615 1.00 92.44 71 ILE A O 1
ATOM 531 N N . PHE A 1 72 ? 1.736 10.253 -7.299 1.00 90.31 72 PHE A N 1
ATOM 532 C CA . PHE A 1 72 ? 0.410 9.631 -7.261 1.00 90.31 72 PHE A CA 1
ATOM 533 C C . PHE A 1 72 ? 0.133 8.918 -5.933 1.00 90.31 72 PHE A C 1
ATOM 535 O O . PHE A 1 72 ? -0.986 9.003 -5.417 1.00 90.31 72 PHE A O 1
ATOM 542 N N . LEU A 1 73 ? 1.140 8.268 -5.343 1.00 87.00 73 LEU A N 1
ATOM 543 C CA . LEU A 1 73 ? 1.037 7.665 -4.013 1.00 87.00 73 LEU A CA 1
ATOM 544 C C . LEU A 1 73 ? 0.744 8.725 -2.936 1.00 87.00 73 LEU A C 1
ATOM 546 O O . LEU A 1 73 ? -0.169 8.546 -2.128 1.00 87.00 73 LEU A O 1
ATOM 550 N N . GLY A 1 74 ? 1.466 9.848 -2.958 1.00 87.56 74 GLY A N 1
ATOM 551 C CA . GLY A 1 74 ? 1.284 10.960 -2.021 1.00 87.56 74 GLY A CA 1
ATOM 552 C C . GLY A 1 74 ? -0.075 11.648 -2.165 1.00 87.56 74 GLY A C 1
ATOM 553 O O . GLY A 1 74 ? -0.765 11.873 -1.170 1.00 87.56 74 GLY A O 1
ATOM 554 N N . LEU A 1 75 ? -0.510 11.918 -3.399 1.00 91.12 75 LEU A N 1
ATOM 555 C CA . LEU A 1 75 ? -1.831 12.492 -3.678 1.00 91.12 75 LEU A CA 1
ATOM 556 C C . LEU A 1 75 ? -2.960 11.557 -3.229 1.00 91.12 75 LEU A C 1
ATOM 558 O O . LEU A 1 75 ? -3.942 12.007 -2.638 1.00 91.12 75 LEU A O 1
ATOM 562 N N . SER A 1 76 ? -2.797 10.250 -3.438 1.00 86.00 76 SER A N 1
ATOM 563 C CA . SER A 1 76 ? -3.754 9.250 -2.960 1.00 86.00 76 SER A CA 1
ATOM 564 C C . SER A 1 76 ? -3.852 9.265 -1.435 1.00 86.00 76 SER A C 1
ATOM 566 O O . SER A 1 76 ? -4.957 9.289 -0.898 1.00 86.00 76 SER A O 1
ATOM 568 N N . ALA A 1 77 ? -2.725 9.335 -0.722 1.00 85.88 77 ALA A N 1
ATOM 569 C CA . ALA A 1 77 ? -2.729 9.440 0.736 1.00 85.88 77 ALA A CA 1
ATOM 570 C C . ALA A 1 77 ? -3.451 10.711 1.228 1.00 85.88 77 ALA A C 1
ATOM 572 O O . ALA A 1 77 ? -4.237 10.644 2.175 1.00 85.88 77 ALA A O 1
ATOM 573 N N . ALA A 1 78 ? -3.260 11.847 0.548 1.00 87.12 78 ALA A N 1
ATOM 574 C CA . ALA A 1 78 ? -3.909 13.111 0.897 1.00 87.12 78 ALA A CA 1
ATOM 575 C C . ALA A 1 78 ? -5.440 13.066 0.729 1.00 87.12 78 ALA A C 1
ATOM 577 O O . ALA A 1 78 ? -6.177 13.564 1.583 1.00 87.12 78 ALA A O 1
ATOM 578 N N . ILE A 1 79 ? -5.932 12.444 -0.347 1.00 86.88 79 ILE A N 1
ATOM 579 C CA . ILE A 1 79 ? -7.371 12.347 -0.634 1.00 86.88 79 ILE A CA 1
ATOM 580 C C . ILE A 1 79 ? -8.037 11.288 0.256 1.00 86.88 79 ILE A C 1
ATOM 582 O O . ILE A 1 79 ? -9.114 11.524 0.810 1.00 86.88 79 ILE A O 1
ATOM 586 N N . PHE A 1 80 ? -7.398 10.129 0.434 1.00 83.25 80 PHE A N 1
ATOM 587 C CA . PHE A 1 80 ? -7.968 9.017 1.193 1.00 83.25 80 PHE A CA 1
ATOM 588 C C . PHE A 1 80 ? -7.834 9.169 2.715 1.00 83.25 80 PHE A C 1
ATOM 590 O O . PHE A 1 80 ? -8.572 8.503 3.439 1.00 83.25 80 PHE A O 1
ATOM 597 N N . GLY A 1 81 ? -6.999 10.083 3.225 1.00 81.62 81 GLY A N 1
ATOM 598 C CA . GLY A 1 81 ? -6.830 10.313 4.667 1.00 81.62 81 GLY A CA 1
ATOM 599 C C . GLY A 1 81 ? -8.146 10.603 5.403 1.00 81.62 81 GLY A C 1
ATOM 600 O O . GLY A 1 81 ? -8.527 9.866 6.312 1.00 81.62 81 GLY A O 1
ATOM 601 N N . LYS A 1 82 ? -8.924 11.596 4.943 1.00 81.81 82 LYS A N 1
ATOM 602 C CA . LYS A 1 82 ? -10.230 11.931 5.559 1.00 81.81 82 LYS A CA 1
ATOM 603 C C . LYS A 1 82 ? -11.268 10.814 5.410 1.00 81.81 82 LYS A C 1
ATOM 605 O O . LYS A 1 82 ? -12.217 10.727 6.187 1.00 81.81 82 LYS A O 1
ATOM 610 N N . TRP A 1 83 ? -11.133 9.976 4.382 1.00 82.44 83 TRP A N 1
ATOM 611 C CA . TRP A 1 83 ? -12.036 8.850 4.158 1.00 82.44 83 TRP A CA 1
ATOM 612 C C . TRP A 1 83 ? -11.792 7.726 5.173 1.00 82.44 83 TRP A C 1
ATOM 614 O O . TRP A 1 83 ? -12.753 7.182 5.721 1.00 82.44 83 TRP A O 1
ATOM 624 N N . ILE A 1 84 ? -10.529 7.447 5.509 1.00 83.06 84 ILE A N 1
ATOM 625 C CA . ILE A 1 84 ? -10.146 6.451 6.524 1.00 83.06 84 ILE A CA 1
ATOM 626 C C . ILE A 1 84 ? -10.763 6.797 7.884 1.00 83.06 84 ILE A C 1
ATOM 628 O O . ILE A 1 84 ? -11.334 5.925 8.544 1.00 83.06 84 ILE A O 1
ATOM 632 N N . GLU A 1 85 ? -10.738 8.076 8.267 1.00 79.69 85 GLU A N 1
ATOM 633 C CA . GLU A 1 85 ? -11.340 8.555 9.516 1.00 79.69 85 GLU A CA 1
ATOM 634 C C . GLU A 1 85 ? -12.857 8.320 9.567 1.00 79.69 85 GLU A C 1
ATOM 636 O O . GLU A 1 85 ? -13.397 7.988 10.622 1.00 79.69 85 GLU A O 1
ATOM 641 N N . ARG A 1 86 ? -13.571 8.423 8.434 1.00 79.69 86 ARG A N 1
ATOM 642 C CA . ARG A 1 86 ? -15.031 8.208 8.368 1.00 79.69 86 ARG A CA 1
ATOM 643 C C . ARG A 1 86 ? -15.439 6.742 8.323 1.00 79.69 86 ARG A C 1
ATOM 645 O O . ARG A 1 86 ? -16.427 6.387 8.961 1.00 79.69 86 ARG A O 1
ATOM 652 N N . VAL A 1 87 ? -14.710 5.894 7.606 1.00 78.94 87 VAL A N 1
ATOM 653 C CA . VAL A 1 87 ? -15.105 4.492 7.375 1.00 78.94 87 VAL A CA 1
ATOM 654 C C . VAL A 1 87 ? -14.513 3.550 8.427 1.00 78.94 87 VAL A C 1
ATOM 656 O O . VAL A 1 87 ? -15.131 2.544 8.772 1.00 78.94 87 VAL A O 1
ATOM 659 N N . GLY A 1 88 ? -13.384 3.930 9.026 1.00 78.88 88 GLY A N 1
ATOM 660 C CA . GLY A 1 88 ? -12.700 3.177 10.069 1.00 78.88 88 GLY A CA 1
ATOM 661 C C . GLY A 1 88 ? -11.472 2.424 9.547 1.00 78.88 88 GLY A C 1
ATOM 662 O O . GLY A 1 88 ? -11.443 2.011 8.383 1.00 78.88 88 GLY A O 1
ATOM 663 N N . PRO A 1 89 ? -10.467 2.195 10.411 1.00 79.69 89 PRO A N 1
ATOM 664 C CA . PRO A 1 89 ? -9.163 1.673 10.004 1.00 79.69 89 PRO A CA 1
ATOM 665 C C . PRO A 1 89 ? -9.230 0.259 9.409 1.00 79.69 89 PRO A C 1
ATOM 667 O O . PRO A 1 89 ? -8.584 -0.008 8.402 1.00 79.69 89 PRO A O 1
ATOM 670 N N . ARG A 1 90 ? -10.068 -0.641 9.946 1.00 81.00 90 ARG A N 1
ATOM 671 C CA . ARG A 1 90 ? -10.167 -2.029 9.448 1.00 81.00 90 ARG A CA 1
ATOM 672 C C . ARG A 1 90 ? -10.722 -2.134 8.024 1.00 81.00 90 ARG A C 1
ATOM 674 O O . ARG A 1 90 ? -10.195 -2.893 7.216 1.00 81.00 90 ARG A O 1
ATOM 681 N N . LYS A 1 91 ? -11.754 -1.348 7.696 1.00 81.06 91 LYS A N 1
ATOM 682 C CA . LYS A 1 91 ? -12.328 -1.281 6.338 1.00 81.06 91 LYS A CA 1
ATOM 683 C C . LYS A 1 91 ? -11.327 -0.716 5.335 1.00 81.06 91 LYS A C 1
ATOM 685 O O . LYS A 1 91 ? -11.196 -1.256 4.241 1.00 81.06 91 LYS A O 1
ATOM 690 N N . ALA A 1 92 ? -10.600 0.327 5.728 1.00 84.12 92 ALA A N 1
ATOM 691 C CA . ALA A 1 92 ? -9.552 0.908 4.900 1.00 84.12 92 ALA A CA 1
ATOM 692 C C . ALA A 1 92 ? -8.414 -0.086 4.622 1.00 84.12 92 ALA A C 1
ATOM 694 O O . ALA A 1 92 ? -7.987 -0.212 3.477 1.00 84.12 92 ALA A O 1
ATOM 695 N N . MET A 1 93 ? -7.978 -0.837 5.639 1.00 83.25 93 MET A N 1
ATOM 696 C CA . MET A 1 93 ? -6.950 -1.874 5.500 1.00 83.25 93 MET A CA 1
ATOM 697 C C . MET A 1 93 ? -7.377 -3.015 4.569 1.00 83.25 93 MET A C 1
ATOM 699 O O . MET A 1 93 ? -6.576 -3.486 3.768 1.00 83.25 93 MET A O 1
ATOM 703 N N . LEU A 1 94 ? -8.636 -3.463 4.639 1.00 85.94 94 LEU A N 1
ATOM 704 C CA . LEU A 1 94 ? -9.127 -4.489 3.716 1.00 85.94 94 LEU A CA 1
ATOM 705 C C . LEU A 1 94 ? -9.197 -3.957 2.278 1.00 85.94 94 LEU A C 1
ATOM 707 O O . LEU A 1 94 ? -8.801 -4.649 1.343 1.00 85.94 94 LEU A O 1
ATOM 711 N N . ALA A 1 95 ? -9.669 -2.721 2.096 1.00 86.56 95 ALA A N 1
ATOM 712 C CA . ALA A 1 95 ? -9.735 -2.092 0.782 1.00 86.56 95 ALA A CA 1
ATOM 713 C C . ALA A 1 95 ? -8.342 -1.940 0.147 1.00 86.56 95 ALA A C 1
ATOM 715 O O . ALA A 1 95 ? -8.173 -2.247 -1.035 1.00 86.56 95 ALA A O 1
ATOM 716 N N . SER A 1 96 ? -7.334 -1.524 0.923 1.00 84.56 96 SER A N 1
ATOM 717 C CA . SER A 1 96 ? -5.956 -1.424 0.435 1.00 84.56 96 SER A CA 1
ATOM 718 C C . SER A 1 96 ? -5.349 -2.795 0.129 1.00 84.56 96 SER A C 1
ATOM 720 O O . SER A 1 96 ? -4.723 -2.946 -0.919 1.00 84.56 96 SER A O 1
ATOM 722 N N . ALA A 1 97 ? -5.599 -3.812 0.962 1.00 85.88 97 ALA A N 1
ATOM 723 C CA . ALA A 1 97 ? -5.153 -5.181 0.703 1.00 85.88 97 ALA A CA 1
ATOM 724 C C . ALA A 1 97 ? -5.723 -5.730 -0.615 1.00 85.88 97 ALA A C 1
ATOM 726 O O . ALA A 1 97 ? -4.980 -6.252 -1.442 1.00 85.88 97 ALA A O 1
ATOM 727 N N . LEU A 1 98 ? -7.024 -5.550 -0.862 1.00 88.38 98 LEU A N 1
ATOM 728 C CA . LEU A 1 98 ? -7.662 -5.975 -2.112 1.00 88.38 98 LEU A CA 1
ATOM 729 C C . LEU A 1 98 ? -7.124 -5.213 -3.330 1.00 88.38 98 LEU A C 1
ATOM 731 O O . LEU A 1 98 ? -6.927 -5.808 -4.390 1.00 88.38 98 LEU A O 1
ATOM 735 N N . CYS A 1 99 ? -6.860 -3.912 -3.185 1.00 87.31 99 CYS A N 1
ATOM 736 C CA . CYS A 1 99 ? -6.256 -3.098 -4.239 1.00 87.31 99 CYS A CA 1
ATOM 737 C C . CYS A 1 99 ? -4.853 -3.609 -4.607 1.00 87.31 99 CYS A C 1
ATOM 739 O O . CYS A 1 99 ? -4.552 -3.806 -5.784 1.00 87.31 99 CYS A O 1
ATOM 741 N N . PHE A 1 100 ? -4.028 -3.904 -3.600 1.00 83.75 100 PHE A N 1
ATOM 742 C CA . PHE A 1 100 ? -2.677 -4.421 -3.801 1.00 83.75 100 PHE A CA 1
ATOM 743 C C . PHE A 1 100 ? -2.681 -5.818 -4.436 1.00 83.75 100 PHE A C 1
ATOM 745 O O . PHE A 1 100 ? -1.954 -6.063 -5.398 1.00 83.75 100 PHE A O 1
ATOM 752 N N . LEU A 1 101 ? -3.559 -6.714 -3.973 1.00 87.56 101 LEU A N 1
ATOM 753 C CA . LEU A 1 101 ? -3.725 -8.047 -4.560 1.00 87.56 101 LEU A CA 1
ATOM 754 C C . LEU A 1 101 ? -4.164 -7.976 -6.026 1.00 87.56 101 LEU A C 1
ATOM 756 O O . LEU A 1 101 ? -3.643 -8.721 -6.855 1.00 87.56 101 LEU A O 1
ATOM 760 N N . ARG A 1 102 ? -5.075 -7.055 -6.365 1.00 86.00 102 ARG A N 1
ATOM 761 C CA . ARG A 1 102 ? -5.494 -6.821 -7.752 1.00 86.00 102 ARG A CA 1
ATOM 762 C C . ARG A 1 102 ? -4.337 -6.309 -8.611 1.00 86.00 102 ARG A C 1
ATOM 764 O O . ARG A 1 102 ? -4.177 -6.788 -9.730 1.00 86.00 102 ARG A O 1
ATOM 771 N N . ALA A 1 103 ? -3.539 -5.369 -8.106 1.00 84.56 103 ALA A N 1
ATOM 772 C CA . ALA A 1 103 ? -2.375 -4.855 -8.826 1.00 84.56 103 ALA A CA 1
ATOM 773 C C . ALA A 1 103 ? -1.341 -5.962 -9.094 1.00 84.56 103 ALA A C 1
ATOM 775 O O . ALA A 1 103 ? -0.843 -6.084 -10.212 1.00 84.56 103 ALA A O 1
ATOM 776 N N . PHE A 1 104 ? -1.081 -6.815 -8.100 1.00 83.00 104 PHE A N 1
ATOM 777 C CA . PHE A 1 104 ? -0.169 -7.949 -8.240 1.00 83.00 104 PHE A CA 1
ATOM 778 C C . PHE A 1 104 ? -0.673 -8.972 -9.269 1.00 83.00 104 PHE A C 1
ATOM 780 O O . PHE A 1 104 ? 0.080 -9.397 -10.142 1.00 83.00 104 PHE A O 1
ATOM 787 N N . TRP A 1 105 ? -1.966 -9.306 -9.227 1.00 85.81 105 TRP A N 1
ATOM 788 C CA . TRP A 1 105 ? -2.601 -10.188 -10.209 1.00 85.81 105 TRP A CA 1
ATOM 789 C C . TRP A 1 105 ? -2.537 -9.638 -11.633 1.00 85.81 105 TRP A C 1
ATOM 791 O O . TRP A 1 105 ? -2.225 -10.379 -12.562 1.00 85.81 105 TRP A O 1
ATOM 801 N N . PHE A 1 106 ? -2.813 -8.345 -11.811 1.00 85.06 106 PHE A N 1
ATOM 802 C CA . PHE A 1 106 ? -2.771 -7.706 -13.123 1.00 85.06 106 PHE A CA 1
ATOM 803 C C . PHE A 1 106 ? -1.351 -7.675 -13.693 1.00 85.06 106 PHE A C 1
ATOM 805 O O . PHE A 1 106 ? -1.144 -8.006 -14.860 1.00 85.06 106 PHE A O 1
ATOM 812 N N . GLN A 1 107 ? -0.362 -7.338 -12.859 1.00 78.81 107 GLN A N 1
ATOM 813 C CA . GLN A 1 107 ? 1.039 -7.363 -13.264 1.00 78.81 107 GLN A CA 1
ATOM 814 C C . GLN A 1 107 ? 1.469 -8.769 -13.685 1.00 78.81 107 GLN A C 1
ATOM 816 O O . GLN A 1 107 ? 2.136 -8.921 -14.705 1.00 78.81 107 GLN A O 1
ATOM 821 N N . HIS A 1 108 ? 1.084 -9.784 -12.913 1.00 80.12 108 HIS A N 1
ATOM 822 C CA . HIS A 1 108 ? 1.374 -11.175 -13.223 1.00 80.12 108 HIS A CA 1
ATOM 823 C C . HIS A 1 108 ? 0.720 -11.578 -14.552 1.00 80.12 108 HIS A C 1
ATOM 825 O O . HIS A 1 108 ? 1.434 -11.973 -15.462 1.00 80.12 108 HIS A O 1
ATOM 831 N N . TRP A 1 109 ? -0.592 -11.371 -14.724 1.00 83.81 109 TRP A N 1
ATOM 832 C CA . TRP A 1 109 ? -1.318 -11.632 -15.980 1.00 83.81 109 TRP A CA 1
ATOM 833 C C . TRP A 1 109 ? -0.629 -11.031 -17.216 1.00 83.81 109 TRP A C 1
ATOM 835 O O . TRP A 1 109 ? -0.444 -11.724 -18.215 1.00 83.81 109 TRP A O 1
ATOM 845 N N . ALA A 1 110 ? -0.194 -9.770 -17.136 1.00 79.88 110 ALA A N 1
ATOM 846 C CA . ALA A 1 110 ? 0.498 -9.103 -18.236 1.00 79.88 110 ALA A CA 1
ATOM 847 C C . ALA A 1 110 ? 1.818 -9.799 -18.621 1.00 79.88 110 ALA A C 1
ATOM 849 O O . ALA A 1 110 ? 2.128 -9.903 -19.807 1.00 79.88 110 ALA A O 1
ATOM 850 N N . TRP A 1 111 ? 2.563 -10.330 -17.644 1.00 73.56 111 TRP A N 1
ATOM 851 C CA . TRP A 1 111 ? 3.759 -11.134 -17.907 1.00 73.56 111 TRP A CA 1
ATOM 852 C C . TRP A 1 111 ? 3.429 -12.466 -18.595 1.00 73.56 111 TRP A C 1
ATOM 854 O O . TRP A 1 111 ? 4.127 -12.829 -19.537 1.00 73.56 111 TRP A O 1
ATOM 864 N N . TYR A 1 112 ? 2.361 -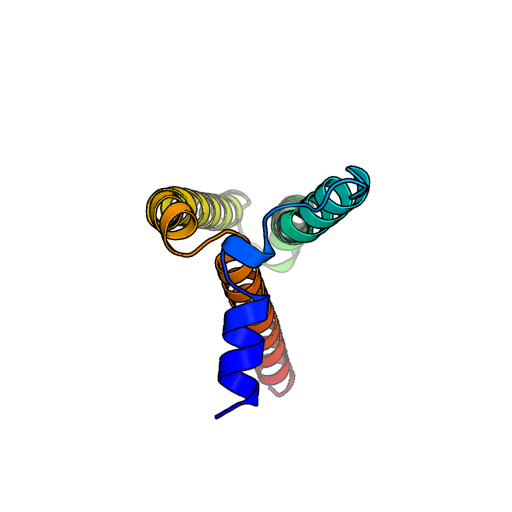13.171 -18.195 1.00 79.06 112 TYR A N 1
ATOM 865 C CA . TYR A 1 112 ? 1.964 -14.431 -18.856 1.00 79.06 112 TYR A CA 1
ATOM 866 C C . TYR A 1 112 ? 1.563 -14.221 -20.313 1.00 79.06 112 TYR A C 1
ATOM 868 O O . TYR A 1 112 ? 1.953 -15.015 -21.163 1.00 79.06 112 TYR A O 1
ATOM 876 N N . CYS A 1 113 ? 0.821 -13.152 -20.617 1.00 73.38 113 CYS A N 1
ATOM 877 C CA . CYS A 1 113 ? 0.498 -12.817 -22.003 1.00 73.38 113 CYS A CA 1
ATOM 878 C C . CYS A 1 113 ? 1.751 -12.477 -22.822 1.00 73.38 113 CYS A C 1
ATOM 880 O O . CYS A 1 113 ? 1.842 -12.912 -23.963 1.00 73.38 113 CYS A O 1
ATOM 882 N N . ALA A 1 114 ? 2.720 -11.754 -22.249 1.00 69.69 114 ALA A N 1
ATOM 883 C CA . ALA A 1 114 ? 3.961 -11.397 -22.941 1.00 69.69 114 ALA A CA 1
ATOM 884 C C . ALA A 1 114 ? 4.909 -12.591 -23.176 1.00 69.69 114 ALA A C 1
ATOM 886 O O . ALA A 1 114 ? 5.678 -12.571 -24.126 1.00 69.69 114 ALA A O 1
ATOM 887 N N . LEU A 1 115 ? 4.859 -13.622 -22.324 1.00 68.44 115 LEU A N 1
ATOM 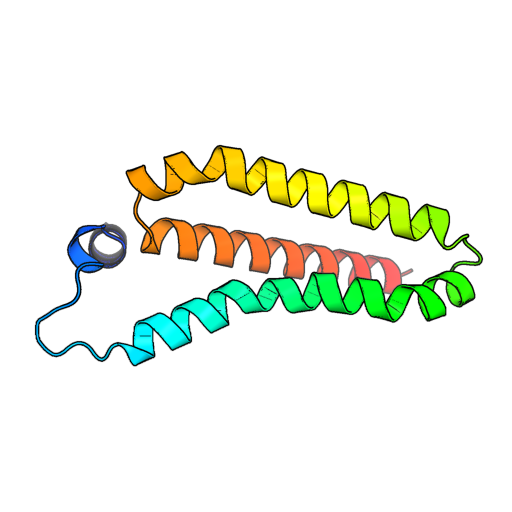888 C CA . LEU A 1 115 ? 5.637 -14.865 -22.463 1.00 68.44 115 LEU A CA 1
ATOM 889 C C . LEU A 1 115 ? 5.011 -15.876 -23.437 1.00 68.44 115 LEU A C 1
ATOM 891 O O . LEU A 1 115 ? 5.672 -16.833 -23.828 1.00 68.44 115 LEU A O 1
ATOM 895 N N . CYS A 1 116 ? 3.738 -15.700 -23.796 1.00 62.47 116 CYS A N 1
ATOM 896 C CA . CYS A 1 116 ? 3.022 -16.566 -24.736 1.00 62.47 116 CYS A CA 1
ATOM 897 C C . CYS A 1 116 ? 3.142 -16.081 -26.197 1.00 62.47 116 CYS A C 1
ATOM 899 O O . CYS A 1 116 ? 2.378 -16.518 -27.057 1.00 62.47 116 CYS A O 1
ATOM 901 N N . GLN A 1 117 ? 4.087 -15.175 -26.467 1.00 51.59 117 GLN A N 1
ATOM 902 C CA . GLN A 1 117 ? 4.377 -14.573 -27.768 1.00 51.59 117 GLN A CA 1
ATOM 903 C C . GLN A 1 117 ? 5.841 -14.818 -28.141 1.00 51.59 117 GLN A C 1
ATOM 905 O O . GLN A 1 117 ? 6.093 -15.055 -29.343 1.00 51.59 117 GLN A O 1
#